Protein AF-A0A9D7M6T0-F1 (afdb_monomer_lite)

Radius of gyration: 25.12 Å; chains: 1; bounding box: 57×40×74 Å

Sequence (135 aa):
MQILHGASALVTQEFDGAKISGSYMALVPKDKKQLNMEFFQWHSKTPYFYHQTYISSYGVRIEKMTFDFDTFLQLEMKLPSFEEQTAITRVLQAADKEISLLEAKAEKLREQKKWLMQILLTGKVRLKIKSNLCS

Secondary structure (DSSP, 8-state):
-GGGGT---PPPGGGTT----TTS-----S-TTT--HHHHHHHTTSHHHHHHHHHTEE-SSGGG-EE-HHHHHTS---PPPHHHHHHHHHHHHHHHHHHHHHHHHHHHHHHHHHHHHHHHHTTSS----------

pLDDT: mean 86.59, std 11.69, range [39.97, 98.0]

Foldseek 3Di:
DVCLQLDDDDDDPVCVVPDDPPVDDDDDDPDCQADDVLLVRVVSPDPVVRVLQNVQWDDDDSVPIDHHVVSSVPDDDDDDHSVVSVVVSVVVVVVVVVVVVVVVVVVVVVVVVVVVVVCPVVVVDDDDDDPPDDD

Structure (mmCIF, N/CA/C/O backbone):
data_AF-A0A9D7M6T0-F1
#
_entry.id   AF-A0A9D7M6T0-F1
#
loop_
_atom_site.group_PDB
_atom_site.id
_atom_site.type_symbol
_atom_site.label_atom_id
_atom_site.label_alt_id
_atom_site.label_comp_id
_atom_site.label_asym_id
_atom_site.label_entity_id
_atom_site.label_seq_id
_atom_site.pdbx_PDB_ins_code
_atom_site.Cartn_x
_atom_site.Cartn_y
_atom_site.Cartn_z
_atom_site.occupancy
_atom_site.B_iso_or_equiv
_atom_site.auth_seq_id
_atom_site.auth_comp_id
_atom_site.auth_asym_id
_atom_site.auth_atom_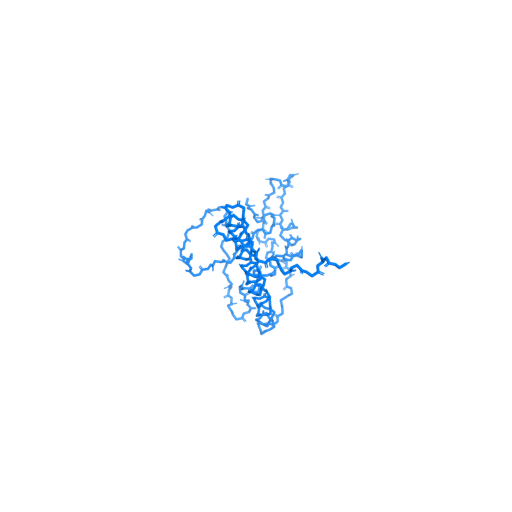id
_atom_site.pdbx_PDB_model_num
ATOM 1 N N . MET A 1 1 ? 14.543 13.949 -2.047 1.00 53.41 1 MET A N 1
ATOM 2 C CA . MET A 1 1 ? 13.362 13.324 -2.687 1.00 53.41 1 MET A CA 1
ATOM 3 C C . MET A 1 1 ? 12.918 12.174 -1.782 1.00 53.41 1 MET A C 1
ATOM 5 O O . MET A 1 1 ? 13.767 11.370 -1.427 1.00 53.41 1 MET A O 1
ATOM 9 N N . GLN A 1 2 ? 11.664 12.121 -1.314 1.00 53.59 2 GLN A N 1
ATOM 10 C CA . GLN A 1 2 ? 11.222 11.131 -0.301 1.00 53.59 2 GLN A CA 1
ATOM 11 C C . GLN A 1 2 ? 11.106 9.685 -0.826 1.00 53.59 2 GLN A C 1
ATOM 13 O O . GLN A 1 2 ? 10.969 8.759 -0.028 1.00 53.59 2 GLN A O 1
ATOM 18 N N . ILE A 1 3 ? 11.256 9.480 -2.141 1.00 54.72 3 ILE A N 1
ATOM 19 C CA . ILE A 1 3 ? 11.267 8.157 -2.793 1.00 54.72 3 ILE A CA 1
ATOM 20 C C . ILE A 1 3 ? 12.436 7.280 -2.316 1.00 54.72 3 ILE A C 1
ATOM 22 O O . ILE A 1 3 ? 12.378 6.065 -2.452 1.00 54.72 3 ILE A O 1
ATOM 26 N N . LEU A 1 4 ? 13.441 7.853 -1.646 1.00 52.00 4 LEU A N 1
ATOM 27 C CA . LEU A 1 4 ? 14.540 7.087 -1.060 1.00 52.00 4 LEU A CA 1
ATOM 28 C C . LEU A 1 4 ? 14.115 5.953 -0.115 1.00 52.00 4 LEU A C 1
ATOM 30 O O . LEU A 1 4 ? 14.865 5.008 0.104 1.00 52.00 4 LEU A O 1
ATOM 34 N N . HIS A 1 5 ? 12.924 6.080 0.472 1.00 63.88 5 HIS A N 1
ATOM 35 C CA . HIS A 1 5 ? 12.352 5.091 1.380 1.00 63.88 5 HIS A CA 1
ATOM 36 C C . HIS A 1 5 ? 11.213 4.285 0.731 1.00 63.88 5 HIS A C 1
ATOM 38 O O . HIS A 1 5 ? 10.416 3.684 1.445 1.00 63.88 5 HIS A O 1
ATOM 44 N N . GLY A 1 6 ? 11.064 4.329 -0.599 1.00 71.75 6 GLY A N 1
ATOM 45 C CA . GLY A 1 6 ? 9.944 3.701 -1.310 1.00 71.75 6 GLY A CA 1
ATOM 46 C C . GLY A 1 6 ? 8.584 4.370 -1.059 1.00 71.75 6 GLY A C 1
ATOM 47 O O . GLY A 1 6 ? 7.543 3.824 -1.429 1.00 71.75 6 GLY A O 1
ATOM 48 N N . ALA A 1 7 ? 8.569 5.555 -0.434 1.00 80.88 7 ALA A N 1
ATOM 49 C CA . ALA A 1 7 ? 7.341 6.273 -0.117 1.00 80.88 7 ALA A CA 1
ATOM 50 C C . ALA A 1 7 ? 6.593 6.639 -1.406 1.00 80.88 7 ALA A C 1
ATOM 52 O O . ALA A 1 7 ? 7.079 7.410 -2.235 1.00 80.88 7 ALA A O 1
ATOM 53 N N . SER A 1 8 ? 5.404 6.069 -1.563 1.00 87.19 8 SER A N 1
ATOM 54 C CA . SER A 1 8 ? 4.558 6.213 -2.742 1.00 87.19 8 SER A CA 1
ATOM 55 C C . SER A 1 8 ? 3.089 6.193 -2.333 1.00 87.19 8 SER A C 1
ATOM 57 O O . SER A 1 8 ? 2.720 5.623 -1.304 1.00 87.19 8 SER A O 1
ATOM 59 N N . ALA A 1 9 ? 2.249 6.848 -3.129 1.00 88.06 9 ALA A N 1
ATOM 60 C CA . ALA A 1 9 ? 0.815 6.918 -2.898 1.00 88.06 9 ALA A CA 1
ATOM 61 C C . ALA A 1 9 ? 0.062 6.910 -4.229 1.00 88.06 9 ALA A C 1
ATOM 63 O O . ALA A 1 9 ? 0.558 7.414 -5.238 1.00 88.06 9 ALA A O 1
ATOM 64 N N . LEU A 1 10 ? -1.144 6.344 -4.208 1.00 91.62 10 LEU A N 1
ATOM 65 C CA . LEU A 1 10 ? -2.079 6.417 -5.321 1.00 91.62 10 LEU A CA 1
ATOM 66 C C . LEU A 1 10 ? -2.856 7.734 -5.239 1.00 91.62 10 LEU A C 1
ATOM 68 O O . LEU A 1 10 ? -3.379 8.082 -4.180 1.00 91.62 10 LEU A O 1
ATOM 72 N N . VAL A 1 11 ? -2.945 8.451 -6.358 1.00 91.50 11 VAL A N 1
ATOM 73 C CA . VAL A 1 11 ? -3.769 9.660 -6.463 1.00 91.50 11 VAL A CA 1
ATOM 74 C C . VAL A 1 11 ? -5.236 9.239 -6.541 1.00 91.50 11 VAL A C 1
ATOM 76 O O . VAL A 1 11 ? -5.632 8.531 -7.468 1.00 91.50 11 VAL A O 1
ATOM 79 N N . THR A 1 12 ? -6.037 9.644 -5.556 1.00 89.88 12 THR A N 1
ATOM 80 C CA . THR A 1 12 ? -7.489 9.422 -5.557 1.00 89.88 12 THR A CA 1
ATOM 81 C C . THR A 1 12 ? -8.186 10.449 -6.451 1.00 89.88 12 THR A C 1
ATOM 83 O O . THR A 1 12 ? -7.625 11.498 -6.761 1.00 89.88 12 THR A O 1
ATOM 86 N N . GLN A 1 13 ? -9.434 10.172 -6.849 1.00 88.75 13 GLN A N 1
ATOM 87 C CA . GLN A 1 13 ? -10.225 11.084 -7.693 1.00 88.75 13 GLN A CA 1
ATOM 88 C C . GLN A 1 13 ? -10.395 12.485 -7.088 1.00 88.75 13 GLN A C 1
ATOM 90 O O . GLN A 1 13 ? -10.507 13.457 -7.823 1.00 88.75 13 GLN A O 1
ATOM 95 N N . GLU A 1 14 ? -10.382 12.594 -5.759 1.00 93.50 14 GLU A N 1
ATOM 96 C CA . GLU A 1 14 ? -10.438 13.873 -5.043 1.00 93.50 14 GLU A CA 1
ATOM 97 C C . GLU A 1 14 ? -9.260 14.797 -5.389 1.00 93.50 14 GLU A C 1
ATOM 99 O O . GLU A 1 14 ? -9.406 16.017 -5.390 1.00 93.50 14 GLU A O 1
ATOM 104 N N . PHE A 1 15 ? -8.102 14.220 -5.719 1.00 90.75 15 PHE A N 1
ATOM 105 C CA . PHE A 1 15 ? -6.874 14.948 -6.028 1.00 90.75 15 PHE A CA 1
ATOM 106 C C . PHE A 1 15 ? -6.539 14.951 -7.526 1.00 90.75 15 PHE A C 1
ATOM 108 O O . PHE A 1 15 ? -5.405 15.263 -7.898 1.00 90.75 15 PHE A O 1
ATOM 115 N N . ASP A 1 16 ? -7.494 14.619 -8.401 1.00 89.75 16 ASP A N 1
ATOM 116 C CA . ASP A 1 16 ? -7.261 14.670 -9.844 1.00 89.75 16 ASP A CA 1
ATOM 117 C C . ASP A 1 16 ? -6.983 16.111 -10.311 1.00 89.75 16 ASP A C 1
ATOM 119 O O . ASP A 1 16 ? -7.677 17.060 -9.946 1.00 89.75 16 ASP A O 1
ATOM 123 N N . GLY A 1 17 ? -5.908 16.291 -11.080 1.00 89.19 17 GLY A N 1
ATOM 124 C CA . GLY A 1 17 ? -5.424 17.610 -11.507 1.00 89.19 17 GLY A CA 1
ATOM 125 C C . GLY A 1 17 ? -4.795 18.478 -10.405 1.00 89.19 17 GLY A C 1
ATOM 126 O O . GLY A 1 17 ? -4.411 19.621 -10.676 1.00 89.19 17 GLY A O 1
ATOM 127 N N . ALA A 1 18 ? -4.651 17.969 -9.176 1.00 91.75 18 ALA A N 1
ATOM 128 C CA . ALA A 1 18 ? -3.989 18.698 -8.100 1.00 91.75 18 ALA A CA 1
ATOM 129 C C . ALA A 1 18 ? -2.490 18.905 -8.386 1.00 91.75 18 ALA A C 1
ATOM 131 O O . ALA A 1 18 ? -1.822 18.096 -9.032 1.00 91.75 18 ALA A O 1
ATOM 132 N N . LYS A 1 19 ? -1.936 20.006 -7.868 1.00 90.44 19 LYS A N 1
ATOM 133 C CA . LYS A 1 19 ? -0.501 20.302 -7.971 1.00 90.44 19 LYS A CA 1
ATOM 134 C C . LYS A 1 19 ? 0.245 19.681 -6.796 1.00 90.44 19 LYS A C 1
ATOM 136 O O . LYS A 1 19 ? -0.132 19.881 -5.646 1.00 90.44 19 LYS A O 1
ATOM 141 N N . ILE A 1 20 ? 1.342 18.994 -7.093 1.00 88.88 20 ILE A N 1
ATOM 142 C CA . ILE A 1 20 ? 2.271 18.456 -6.094 1.00 88.88 20 ILE A CA 1
ATOM 143 C C . ILE A 1 20 ? 3.555 19.289 -6.060 1.00 88.88 20 ILE A C 1
ATOM 145 O O . ILE A 1 20 ? 3.914 19.944 -7.039 1.00 88.88 20 ILE A O 1
ATOM 149 N N . SER A 1 21 ? 4.255 19.269 -4.924 1.00 87.62 21 SER A N 1
ATOM 150 C CA . SER A 1 21 ? 5.596 19.859 -4.822 1.00 87.62 21 SER A CA 1
ATOM 151 C C . SER A 1 21 ? 6.537 19.210 -5.842 1.00 87.62 21 SER A C 1
ATOM 153 O O . SER A 1 21 ? 6.489 17.996 -6.036 1.00 87.62 21 SER A O 1
ATOM 155 N N . GLY A 1 22 ? 7.460 19.989 -6.416 1.00 83.00 22 GLY A N 1
ATOM 156 C CA . GLY A 1 22 ? 8.491 19.483 -7.336 1.00 83.00 22 GLY A CA 1
ATOM 157 C C . GLY A 1 22 ? 9.456 18.466 -6.709 1.00 83.00 22 GLY A C 1
ATOM 158 O O . GLY A 1 22 ? 10.282 17.881 -7.398 1.00 83.00 22 GLY A O 1
ATOM 159 N N . SER A 1 23 ? 9.355 18.236 -5.396 1.00 79.69 23 SER A N 1
ATOM 160 C CA . SER A 1 23 ? 10.051 17.159 -4.688 1.00 79.69 23 SER A CA 1
ATOM 161 C C . SER A 1 23 ? 9.442 15.768 -4.898 1.00 79.69 23 SER A C 1
ATOM 163 O O . SER A 1 23 ? 10.045 14.788 -4.454 1.00 79.69 23 SER A O 1
ATOM 165 N N . TYR A 1 24 ? 8.245 15.684 -5.481 1.00 84.06 24 TYR A N 1
ATOM 166 C CA . TYR A 1 24 ? 7.543 14.439 -5.773 1.00 84.06 24 TYR A CA 1
ATOM 167 C C . TYR A 1 24 ? 7.548 14.154 -7.269 1.00 84.06 24 TYR A C 1
ATOM 169 O O . TYR A 1 24 ? 7.554 15.063 -8.096 1.00 84.06 24 TYR A O 1
ATOM 177 N N . MET A 1 25 ? 7.489 12.870 -7.598 1.00 84.56 25 MET A N 1
ATOM 178 C CA . MET A 1 25 ? 7.340 12.396 -8.962 1.00 84.56 25 MET A CA 1
ATOM 179 C C . MET A 1 25 ? 5.924 11.854 -9.147 1.00 84.56 25 MET A C 1
ATOM 181 O O . MET A 1 25 ? 5.472 11.027 -8.357 1.00 84.56 25 MET A O 1
ATOM 185 N N . ALA A 1 26 ? 5.230 12.323 -10.182 1.00 88.31 26 ALA A N 1
ATOM 186 C CA . ALA A 1 26 ? 3.951 11.762 -10.598 1.00 88.31 26 ALA A CA 1
ATOM 187 C C . ALA A 1 26 ? 4.201 10.692 -11.662 1.00 88.31 26 ALA A C 1
ATOM 189 O O . ALA A 1 26 ? 4.813 10.970 -12.694 1.00 88.31 26 ALA A O 1
ATOM 190 N N . LEU A 1 27 ? 3.724 9.476 -11.408 1.00 87.56 27 LEU A N 1
ATOM 191 C CA . LEU A 1 27 ? 3.856 8.350 -12.325 1.00 87.56 27 LEU A CA 1
ATOM 192 C C . LEU A 1 27 ? 2.494 8.012 -12.919 1.00 87.56 27 LEU A C 1
ATOM 194 O O . LEU A 1 27 ? 1.515 7.841 -12.194 1.00 87.56 27 LEU A O 1
ATOM 198 N N . VAL A 1 28 ? 2.450 7.895 -14.244 1.00 89.12 28 VAL A N 1
ATOM 199 C CA . VAL A 1 28 ? 1.258 7.490 -14.989 1.00 89.12 28 VAL A CA 1
ATOM 200 C C . VAL A 1 28 ? 1.629 6.281 -15.845 1.00 89.12 28 VAL A C 1
ATOM 202 O O . VAL A 1 28 ? 2.650 6.321 -16.538 1.00 89.12 28 VAL A O 1
ATOM 205 N N . PRO A 1 29 ? 0.839 5.195 -15.813 1.00 89.56 29 PRO A N 1
ATOM 206 C CA . PRO A 1 29 ? 1.124 4.018 -16.616 1.00 89.56 29 PRO A CA 1
ATOM 207 C C . PRO A 1 29 ? 0.993 4.366 -18.100 1.00 89.56 29 PRO A C 1
ATOM 209 O O . PRO A 1 29 ? -0.000 4.967 -18.516 1.00 89.56 29 PRO A O 1
ATOM 212 N N . LYS A 1 30 ? 1.979 3.953 -18.906 1.00 88.75 30 LYS A N 1
ATOM 213 C CA . LYS A 1 30 ? 1.926 4.108 -20.370 1.00 88.75 30 LYS A CA 1
ATOM 214 C C . LYS A 1 30 ? 0.730 3.364 -20.968 1.00 88.75 30 LYS A C 1
ATOM 216 O O . LYS A 1 30 ? 0.065 3.891 -21.852 1.00 88.75 30 LYS A O 1
ATOM 221 N N . ASP A 1 31 ? 0.447 2.164 -20.459 1.00 90.62 31 ASP A N 1
ATOM 222 C CA . ASP A 1 31 ? -0.696 1.347 -20.859 1.00 90.62 31 ASP A CA 1
ATOM 223 C C . ASP A 1 31 ? -1.491 0.885 -19.630 1.00 90.62 31 ASP A C 1
ATOM 225 O O . ASP A 1 31 ? -1.024 0.081 -18.818 1.00 90.62 31 ASP A O 1
ATOM 229 N N . LYS A 1 32 ? -2.728 1.377 -19.518 1.00 87.69 32 LYS A N 1
ATOM 230 C CA . LYS A 1 32 ? -3.656 1.037 -18.429 1.00 87.69 32 LYS A CA 1
ATOM 231 C C . LYS A 1 32 ? -4.145 -0.413 -18.483 1.00 87.69 32 LYS A C 1
ATOM 233 O O . LYS A 1 32 ? -4.716 -0.878 -17.505 1.00 87.69 32 LYS A O 1
ATOM 238 N N . LYS A 1 33 ? -3.953 -1.119 -19.603 1.00 89.00 33 LYS A N 1
ATOM 239 C CA . LYS A 1 33 ? -4.310 -2.539 -19.750 1.00 89.00 33 LYS A CA 1
ATOM 240 C C . LYS A 1 33 ? -3.205 -3.484 -19.284 1.00 89.00 33 LYS A C 1
ATOM 242 O O . LYS A 1 33 ? -3.468 -4.668 -19.123 1.00 89.00 33 LYS A O 1
ATOM 247 N N . GLN A 1 34 ? -1.984 -2.984 -19.089 1.00 90.62 34 GLN A N 1
ATOM 248 C CA . GLN A 1 34 ? -0.847 -3.794 -18.639 1.00 90.62 34 GLN A CA 1
ATOM 249 C C . GLN A 1 34 ? -0.582 -3.645 -17.142 1.00 90.62 34 GLN A C 1
ATOM 251 O O . GLN A 1 34 ? -0.188 -4.612 -16.491 1.00 90.62 34 GLN A O 1
ATOM 256 N N . LEU A 1 35 ? -0.820 -2.451 -16.593 1.00 92.00 35 LEU A N 1
ATOM 257 C CA . LEU A 1 35 ? -0.568 -2.157 -15.189 1.00 92.00 35 LEU A CA 1
ATOM 258 C C . LEU A 1 35 ? -1.812 -1.588 -14.511 1.00 92.00 35 LEU A C 1
ATOM 260 O O . LEU A 1 35 ? -2.279 -0.496 -14.839 1.00 92.00 35 LEU A O 1
ATOM 264 N N . ASN A 1 36 ? -2.305 -2.316 -13.515 1.00 93.44 36 ASN A N 1
ATOM 265 C CA . ASN A 1 36 ? -3.294 -1.815 -12.579 1.00 93.44 36 ASN A CA 1
ATOM 266 C C . ASN A 1 36 ? -2.588 -0.964 -11.502 1.00 93.44 36 ASN A C 1
ATOM 268 O O . ASN A 1 36 ? -1.692 -1.436 -10.801 1.00 93.44 36 ASN A O 1
ATOM 272 N N . MET A 1 37 ? -2.994 0.300 -11.353 1.00 92.38 37 MET A N 1
ATOM 273 C CA . MET A 1 37 ? -2.369 1.232 -10.406 1.00 92.38 37 MET A CA 1
ATOM 274 C C . MET A 1 37 ? -2.646 0.904 -8.938 1.00 92.38 37 MET A C 1
ATOM 276 O O . MET A 1 37 ? -1.805 1.177 -8.086 1.00 92.38 37 MET A O 1
ATOM 280 N N . GLU A 1 38 ? -3.784 0.286 -8.633 1.00 93.25 38 GLU A N 1
ATOM 281 C CA . GLU A 1 38 ? -4.078 -0.193 -7.281 1.00 93.25 38 GLU A CA 1
ATOM 282 C C . GLU A 1 38 ? -3.179 -1.383 -6.934 1.00 93.25 38 GLU A C 1
ATOM 284 O O . GLU A 1 38 ? -2.639 -1.457 -5.832 1.00 93.25 38 GLU A O 1
ATOM 289 N N . PHE A 1 39 ? -2.939 -2.278 -7.899 1.00 94.06 39 PHE A N 1
ATOM 290 C CA . PHE A 1 39 ? -1.945 -3.340 -7.735 1.00 94.06 39 PHE A CA 1
ATOM 291 C C . PHE A 1 39 ? -0.546 -2.751 -7.530 1.00 94.06 39 PHE A C 1
ATOM 293 O O . PHE A 1 39 ? 0.166 -3.161 -6.617 1.00 94.06 39 PHE A O 1
ATOM 300 N N . PHE A 1 40 ? -0.163 -1.753 -8.331 1.00 92.38 40 PHE A N 1
ATOM 301 C CA . PHE A 1 40 ? 1.133 -1.090 -8.199 1.00 92.38 40 PHE A CA 1
ATOM 302 C C . PHE A 1 40 ? 1.310 -0.423 -6.826 1.00 92.38 40 PHE A C 1
ATOM 304 O O . PHE A 1 40 ? 2.384 -0.517 -6.240 1.00 92.38 40 PHE A O 1
ATOM 311 N N . GLN A 1 41 ? 0.253 0.179 -6.270 1.00 92.00 41 GLN A N 1
ATOM 312 C CA . GLN A 1 41 ? 0.254 0.719 -4.906 1.00 92.00 41 GLN A CA 1
ATOM 313 C C . GLN A 1 41 ? 0.497 -0.366 -3.846 1.00 92.00 41 GLN A C 1
ATOM 315 O O . GLN A 1 41 ? 1.154 -0.118 -2.837 1.00 92.00 41 GLN A O 1
ATOM 320 N N . TRP A 1 42 ? -0.045 -1.569 -4.031 1.00 92.62 42 TRP A N 1
ATOM 321 C CA . TRP A 1 42 ? 0.239 -2.692 -3.136 1.00 92.62 42 TRP A CA 1
ATOM 322 C C . TRP A 1 42 ? 1.660 -3.216 -3.318 1.00 92.62 42 TRP A C 1
ATOM 324 O O . TRP A 1 42 ? 2.367 -3.448 -2.338 1.00 92.62 42 TRP A O 1
ATOM 334 N N . HIS A 1 43 ? 2.099 -3.343 -4.568 1.00 91.31 43 HIS A N 1
ATOM 335 C CA . HIS A 1 43 ? 3.446 -3.768 -4.915 1.00 91.31 43 HIS A CA 1
ATOM 336 C C . HIS A 1 43 ? 4.508 -2.823 -4.341 1.00 91.31 43 HIS A C 1
ATOM 338 O O . HIS A 1 43 ? 5.530 -3.288 -3.834 1.00 91.31 43 HIS A O 1
ATOM 344 N N . SER A 1 44 ? 4.243 -1.514 -4.325 1.00 90.56 44 SER A N 1
ATOM 345 C CA . SER A 1 44 ? 5.184 -0.519 -3.810 1.00 90.56 44 SER A CA 1
ATOM 346 C C . SER A 1 44 ? 5.438 -0.611 -2.303 1.00 90.56 44 SER A C 1
ATOM 348 O O . SER A 1 44 ? 6.466 -0.143 -1.818 1.00 90.56 44 SER A O 1
ATOM 350 N N . LYS A 1 45 ? 4.544 -1.275 -1.560 1.00 90.12 45 LYS A N 1
ATOM 351 C CA . LYS A 1 45 ? 4.703 -1.563 -0.126 1.00 90.12 45 LYS A CA 1
ATOM 352 C C . LYS A 1 45 ? 5.543 -2.816 0.145 1.00 90.12 45 LYS A C 1
ATOM 354 O O . LYS A 1 45 ? 5.802 -3.137 1.303 1.00 90.12 45 LYS A O 1
ATOM 359 N N . THR A 1 46 ? 5.935 -3.564 -0.888 1.00 91.06 46 THR A N 1
ATOM 360 C CA . THR A 1 46 ? 6.701 -4.801 -0.705 1.00 91.06 46 THR A CA 1
ATOM 361 C C . THR A 1 46 ? 8.177 -4.513 -0.395 1.00 91.06 46 THR A C 1
ATOM 363 O O . THR A 1 46 ? 8.744 -3.548 -0.915 1.00 91.06 46 THR A O 1
ATOM 366 N N . PRO A 1 47 ? 8.857 -5.381 0.381 1.00 91.31 47 PRO A N 1
ATOM 367 C CA . PRO A 1 47 ? 10.296 -5.247 0.627 1.00 91.31 47 PRO A CA 1
ATOM 368 C C . PRO A 1 47 ? 11.131 -5.284 -0.658 1.00 91.31 47 PRO A C 1
ATOM 370 O O . PRO A 1 47 ? 12.183 -4.656 -0.741 1.00 91.31 47 PRO A O 1
ATOM 373 N N . TYR A 1 48 ? 10.645 -6.008 -1.669 1.00 90.31 48 TYR A N 1
ATOM 374 C CA . TYR A 1 48 ? 11.290 -6.095 -2.972 1.00 90.31 48 TYR A CA 1
ATOM 375 C C . TYR A 1 48 ? 11.305 -4.741 -3.685 1.00 90.31 48 TYR A C 1
ATOM 377 O O . TYR A 1 48 ? 12.366 -4.292 -4.112 1.00 90.31 48 TYR A O 1
ATOM 385 N N . PHE A 1 49 ? 10.162 -4.055 -3.743 1.00 90.38 49 PHE A N 1
ATOM 386 C CA . PHE A 1 49 ? 10.087 -2.720 -4.330 1.00 90.38 49 PHE A CA 1
ATOM 387 C C . PHE A 1 49 ? 10.957 -1.716 -3.568 1.00 90.38 49 PHE A C 1
ATOM 389 O O . PHE A 1 49 ? 11.700 -0.950 -4.179 1.00 90.38 49 PHE A O 1
ATOM 396 N N . TYR A 1 50 ? 10.936 -1.765 -2.230 1.00 89.44 50 TYR A N 1
ATOM 397 C CA . TYR A 1 50 ? 11.825 -0.944 -1.404 1.00 89.44 50 TYR A CA 1
ATOM 398 C C . TYR A 1 50 ? 13.296 -1.162 -1.783 1.00 89.44 50 TYR A C 1
ATOM 400 O O . TYR A 1 50 ? 14.019 -0.202 -2.053 1.00 89.44 50 TYR A O 1
ATOM 408 N N . HIS A 1 51 ? 13.724 -2.422 -1.883 1.00 89.75 51 HIS A N 1
ATOM 409 C CA . HIS A 1 51 ? 15.080 -2.767 -2.294 1.00 89.75 51 HIS A CA 1
ATOM 410 C C . HIS A 1 51 ? 15.412 -2.230 -3.693 1.00 89.75 51 HIS A C 1
ATOM 412 O O . HIS A 1 51 ? 16.477 -1.647 -3.870 1.00 89.75 51 HIS A O 1
ATOM 418 N N . GLN A 1 52 ? 14.500 -2.357 -4.663 1.00 89.56 52 GLN A N 1
ATOM 419 C CA . GLN A 1 52 ? 14.673 -1.787 -6.004 1.00 89.56 52 GLN A CA 1
ATOM 420 C C . GLN A 1 52 ? 14.873 -0.265 -5.955 1.00 89.56 52 GLN A C 1
ATOM 422 O O . GLN A 1 52 ? 15.820 0.249 -6.539 1.00 89.56 52 GLN A O 1
ATOM 427 N N . THR A 1 53 ? 14.048 0.465 -5.198 1.00 88.88 53 THR A N 1
ATOM 428 C CA . THR A 1 53 ? 14.216 1.924 -5.055 1.00 88.88 53 THR A CA 1
ATOM 429 C C . THR A 1 53 ? 15.521 2.309 -4.357 1.00 88.88 53 THR A C 1
ATOM 431 O O . THR A 1 53 ? 16.127 3.329 -4.691 1.00 88.88 53 THR A O 1
ATOM 434 N N . TYR A 1 54 ? 15.983 1.480 -3.419 1.00 88.06 54 TYR A N 1
ATOM 435 C CA . TYR A 1 54 ? 17.224 1.694 -2.686 1.00 88.06 54 TYR A CA 1
ATOM 436 C C . TYR A 1 54 ? 18.459 1.514 -3.577 1.00 88.06 54 TYR A C 1
ATOM 438 O O . TYR A 1 54 ? 19.324 2.386 -3.589 1.00 88.06 54 TYR A O 1
ATOM 446 N N . ILE A 1 55 ? 18.527 0.433 -4.364 1.00 89.25 55 ILE A N 1
ATOM 447 C CA . ILE A 1 55 ? 19.661 0.186 -5.275 1.00 89.25 55 ILE A CA 1
ATOM 448 C C . ILE A 1 55 ? 19.696 1.162 -6.458 1.00 89.25 55 ILE A C 1
ATOM 450 O O . ILE A 1 55 ? 2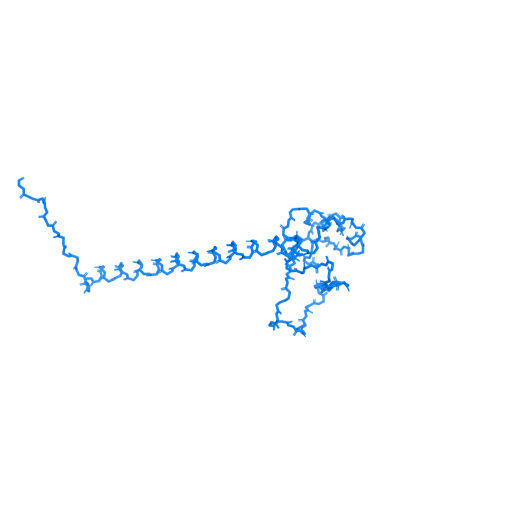0.761 1.403 -7.016 1.00 89.25 55 ILE A O 1
ATOM 454 N N . SER A 1 56 ? 18.554 1.754 -6.814 1.00 90.00 56 SER A N 1
ATOM 455 C CA . SER A 1 56 ? 18.454 2.838 -7.800 1.00 90.00 56 SER A CA 1
ATOM 456 C C . SER A 1 56 ? 18.688 4.224 -7.196 1.00 90.00 56 SER A C 1
ATOM 458 O O . SER A 1 56 ? 18.384 5.236 -7.819 1.00 90.00 56 SER A O 1
ATOM 460 N N . SER A 1 57 ? 19.194 4.305 -5.967 1.00 88.44 57 SER A N 1
ATOM 461 C CA . SER A 1 57 ? 19.518 5.568 -5.313 1.00 88.44 57 SER A CA 1
ATOM 462 C C . SER A 1 57 ? 21.022 5.675 -5.062 1.00 88.44 57 SER A C 1
ATOM 464 O O . SER A 1 57 ? 21.676 4.699 -4.705 1.00 88.44 57 SER A O 1
ATOM 466 N N . TYR A 1 58 ? 21.582 6.878 -5.189 1.00 84.06 58 TYR A N 1
ATOM 467 C CA . TYR A 1 58 ? 23.011 7.136 -4.978 1.00 84.06 58 TYR A CA 1
ATOM 468 C C . TYR A 1 58 ? 23.241 8.265 -3.967 1.00 84.06 58 TYR A C 1
ATOM 470 O O . TYR A 1 58 ? 22.465 9.215 -3.885 1.00 84.06 58 TYR A O 1
ATOM 478 N N . GLY A 1 59 ? 24.316 8.186 -3.179 1.00 81.88 59 GLY A N 1
ATOM 479 C CA . GLY A 1 59 ? 24.703 9.228 -2.221 1.00 81.88 59 GLY A CA 1
ATOM 480 C C . GLY A 1 59 ? 25.593 8.714 -1.090 1.00 81.88 59 GLY A C 1
ATOM 481 O O . GLY A 1 59 ? 25.749 7.515 -0.902 1.00 81.88 59 GLY A O 1
ATOM 482 N N . VAL A 1 60 ? 26.195 9.639 -0.335 1.00 73.50 60 VAL A N 1
ATOM 483 C CA . VAL A 1 60 ? 27.218 9.320 0.687 1.00 73.50 60 VAL A CA 1
ATOM 484 C C . VAL A 1 60 ? 26.610 9.025 2.066 1.00 73.50 60 VAL A C 1
ATOM 486 O O . VAL A 1 60 ? 27.178 8.280 2.859 1.00 73.50 60 VAL A O 1
ATOM 489 N N . ARG A 1 61 ? 25.453 9.619 2.373 1.00 72.69 61 ARG A N 1
ATOM 490 C CA . ARG A 1 61 ? 24.671 9.371 3.595 1.00 72.69 61 ARG A CA 1
ATOM 491 C C . ARG A 1 61 ? 23.224 9.142 3.206 1.00 72.69 61 ARG A C 1
ATOM 493 O O . ARG A 1 61 ? 22.764 9.807 2.281 1.00 72.69 61 ARG A O 1
ATOM 500 N N . ILE A 1 62 ? 22.516 8.276 3.933 1.00 68.44 62 ILE A N 1
ATOM 501 C CA . ILE A 1 62 ? 21.110 7.931 3.660 1.00 68.44 62 ILE A CA 1
ATOM 502 C C . ILE A 1 62 ? 20.256 9.204 3.563 1.00 68.44 62 ILE A C 1
ATOM 504 O O . ILE A 1 62 ? 19.550 9.387 2.581 1.00 68.44 62 ILE A O 1
ATOM 508 N N . GLU A 1 63 ? 20.416 10.165 4.480 1.00 71.94 63 GLU A N 1
ATOM 509 C CA . GLU A 1 63 ? 19.683 11.443 4.432 1.00 71.94 63 GLU A CA 1
ATOM 510 C C . GLU A 1 63 ? 19.963 12.325 3.194 1.00 71.94 63 GLU A C 1
ATOM 512 O O . GLU A 1 63 ? 19.221 13.269 2.926 1.00 71.94 63 GLU A O 1
ATOM 517 N N . LYS A 1 64 ? 21.039 12.046 2.449 1.00 73.56 64 LYS A N 1
ATOM 518 C CA . LYS A 1 64 ? 21.500 12.806 1.277 1.00 73.56 64 LYS A CA 1
ATOM 519 C C . LYS A 1 64 ? 21.503 11.982 -0.006 1.00 73.56 64 LYS A C 1
ATOM 521 O O . LYS A 1 64 ? 22.071 12.429 -1.003 1.00 73.56 64 LYS A O 1
ATOM 526 N N . MET A 1 65 ? 20.932 10.783 0.003 1.00 80.50 65 MET A N 1
ATOM 527 C CA . MET A 1 65 ? 20.826 10.027 -1.234 1.00 80.50 65 MET A CA 1
ATOM 528 C C . MET A 1 65 ? 19.803 10.690 -2.173 1.00 80.50 65 MET A C 1
ATOM 530 O O . MET A 1 65 ? 18.873 11.390 -1.757 1.00 80.50 65 MET A O 1
ATOM 534 N N . THR A 1 66 ? 20.012 10.488 -3.465 1.00 81.94 66 THR A N 1
ATOM 535 C CA . THR A 1 66 ? 19.145 10.943 -4.547 1.00 81.94 66 THR A CA 1
ATOM 536 C C . THR A 1 66 ? 18.627 9.713 -5.271 1.00 81.94 66 THR A C 1
ATOM 538 O O . THR A 1 66 ? 19.400 8.806 -5.571 1.00 81.94 66 THR A O 1
ATOM 541 N N . PHE A 1 67 ? 17.318 9.673 -5.503 1.00 86.06 67 PHE A N 1
ATOM 542 C CA . PHE A 1 67 ? 16.677 8.602 -6.254 1.00 86.06 67 PHE A CA 1
ATOM 543 C C . PHE A 1 67 ? 16.862 8.855 -7.751 1.00 86.06 67 PHE A C 1
ATOM 545 O O . PHE A 1 67 ? 16.469 9.919 -8.236 1.00 86.06 67 PHE A O 1
ATOM 552 N N . ASP A 1 68 ? 17.456 7.893 -8.454 1.00 88.06 68 ASP A N 1
ATOM 553 C CA . ASP A 1 68 ? 17.609 7.914 -9.902 1.00 88.06 68 ASP A CA 1
ATOM 554 C C . ASP A 1 68 ? 16.498 7.090 -10.558 1.00 88.06 68 ASP A C 1
ATOM 556 O O . ASP A 1 68 ? 16.458 5.857 -10.497 1.00 88.06 68 ASP A O 1
ATOM 560 N N . PHE A 1 69 ? 15.576 7.803 -11.193 1.00 86.25 69 PHE A N 1
ATOM 561 C CA . PHE A 1 69 ? 14.424 7.192 -11.830 1.00 86.25 69 PHE A CA 1
ATOM 562 C C . PHE A 1 69 ? 14.789 6.422 -13.101 1.00 86.25 69 PHE A C 1
ATOM 564 O O . PHE A 1 69 ? 14.165 5.399 -13.380 1.00 86.25 69 PHE A O 1
ATOM 571 N N . ASP A 1 70 ? 15.810 6.855 -13.842 1.00 89.06 70 ASP A N 1
ATOM 572 C CA . ASP A 1 70 ? 16.206 6.183 -15.079 1.00 89.06 70 ASP A CA 1
ATOM 573 C C . ASP A 1 70 ? 16.823 4.818 -14.767 1.00 89.06 70 ASP A C 1
ATOM 575 O O . ASP A 1 70 ? 16.441 3.810 -15.366 1.00 89.06 70 ASP A O 1
ATOM 579 N N . THR A 1 71 ? 17.690 4.757 -13.752 1.00 90.25 71 THR A N 1
ATOM 580 C CA . THR A 1 71 ? 18.222 3.488 -13.233 1.00 90.25 71 THR A CA 1
ATOM 581 C C . THR A 1 71 ? 17.107 2.591 -12.691 1.00 90.25 71 THR A C 1
ATOM 583 O O . THR A 1 71 ? 17.127 1.381 -12.912 1.00 90.25 71 THR A O 1
ATOM 586 N N . PHE A 1 72 ? 16.102 3.154 -12.011 1.00 89.69 72 PHE A N 1
ATOM 587 C CA . PHE A 1 72 ? 14.953 2.384 -11.524 1.00 89.69 72 PHE A CA 1
ATOM 588 C C . PHE A 1 72 ? 14.136 1.751 -12.657 1.00 89.69 72 PHE A C 1
ATOM 590 O O . PHE A 1 72 ? 13.769 0.582 -12.564 1.00 89.69 72 PHE A O 1
ATOM 597 N N . LEU A 1 73 ? 13.885 2.481 -13.747 1.00 88.88 73 LEU A N 1
ATOM 598 C CA . LEU A 1 73 ? 13.137 1.968 -14.901 1.00 88.88 73 LEU A CA 1
ATOM 599 C C . LEU A 1 73 ? 13.871 0.869 -15.682 1.00 88.88 73 LEU A C 1
ATOM 601 O O . LEU A 1 73 ? 13.227 0.121 -16.416 1.00 88.88 73 LEU A O 1
ATOM 605 N N . GLN A 1 74 ? 15.195 0.775 -15.548 1.00 90.81 74 GLN A N 1
ATOM 606 C CA . GLN A 1 74 ? 15.991 -0.294 -16.156 1.00 90.81 74 GLN A CA 1
ATOM 607 C C . GLN A 1 74 ? 15.918 -1.612 -15.377 1.00 90.81 74 GLN A C 1
ATOM 609 O O . GLN A 1 74 ? 16.309 -2.653 -15.905 1.00 90.81 74 GLN A O 1
ATOM 614 N N . LEU A 1 75 ? 15.422 -1.594 -14.136 1.00 89.56 75 LEU A N 1
ATOM 615 C CA . LEU A 1 75 ? 15.242 -2.812 -13.358 1.00 89.56 75 LEU A CA 1
ATOM 616 C C . LEU A 1 75 ? 14.093 -3.645 -13.928 1.00 89.56 75 LEU A C 1
ATOM 618 O O . LEU A 1 75 ? 12.974 -3.167 -14.113 1.00 89.56 75 LEU A O 1
ATOM 622 N N . GLU A 1 76 ? 14.351 -4.932 -14.149 1.00 85.75 76 GLU A N 1
ATOM 623 C CA . GLU A 1 76 ? 13.308 -5.859 -14.569 1.00 85.75 76 GLU A CA 1
ATOM 624 C C . GLU A 1 76 ? 12.304 -6.091 -13.433 1.00 85.75 76 GLU A C 1
ATOM 626 O O . GLU A 1 76 ? 12.647 -6.571 -12.350 1.00 85.75 76 GLU A O 1
ATOM 631 N N . MET A 1 77 ? 11.034 -5.787 -13.701 1.00 83.19 77 MET A N 1
ATOM 632 C CA . MET A 1 77 ? 9.920 -6.075 -12.805 1.00 83.19 77 MET A CA 1
ATOM 633 C C . MET A 1 77 ? 9.044 -7.157 -13.430 1.00 83.19 77 MET A C 1
ATOM 635 O O . MET A 1 77 ? 8.421 -6.954 -14.472 1.00 83.19 77 MET A O 1
ATOM 639 N N . LYS A 1 78 ? 8.983 -8.326 -12.788 1.00 85.56 78 LYS A N 1
ATOM 640 C CA . LYS A 1 78 ? 8.080 -9.403 -13.206 1.00 85.56 78 LYS A CA 1
ATOM 641 C C . LYS A 1 78 ? 6.672 -9.077 -12.729 1.00 85.56 78 LYS A C 1
ATOM 643 O O . LYS A 1 78 ? 6.376 -9.204 -11.543 1.00 85.56 78 LYS A O 1
ATOM 648 N N . LEU A 1 79 ? 5.824 -8.644 -13.654 1.00 89.12 79 LEU A N 1
ATOM 649 C CA . LEU A 1 79 ? 4.423 -8.353 -13.383 1.00 89.12 79 LEU A CA 1
ATOM 650 C C . LEU A 1 79 ? 3.541 -9.540 -13.794 1.00 89.12 79 LEU A C 1
ATOM 652 O O . LEU A 1 79 ? 3.741 -10.093 -14.878 1.00 89.12 79 LEU A O 1
ATOM 656 N N . PRO A 1 80 ? 2.565 -9.931 -12.957 1.00 93.31 80 PRO A N 1
ATOM 657 C CA . PRO A 1 80 ? 1.567 -10.917 -13.342 1.00 93.31 80 PRO A CA 1
ATOM 658 C C . PRO A 1 80 ? 0.614 -10.348 -14.401 1.00 93.31 80 PRO A C 1
ATOM 660 O O . PRO A 1 80 ? 0.626 -9.147 -14.699 1.00 93.31 80 PRO A O 1
ATOM 663 N N . SER A 1 81 ? -0.240 -11.203 -14.965 1.00 95.75 81 SER A N 1
ATOM 664 C CA . SER A 1 81 ? -1.254 -10.766 -15.935 1.00 95.75 81 SER A CA 1
ATOM 665 C C . SER A 1 81 ? -2.188 -9.707 -15.332 1.00 95.75 81 SER A C 1
ATOM 667 O O . SER A 1 81 ? -2.403 -9.670 -14.122 1.00 95.75 81 SER A O 1
ATOM 669 N N . PHE A 1 82 ? -2.779 -8.843 -16.159 1.00 95.06 82 PHE A N 1
ATOM 670 C CA . PHE A 1 82 ? -3.684 -7.795 -15.667 1.00 95.06 82 PHE A CA 1
ATOM 671 C C . PHE A 1 82 ? -4.894 -8.356 -14.894 1.00 95.06 82 PHE A C 1
ATOM 673 O O . PHE A 1 82 ? -5.351 -7.769 -13.909 1.00 95.06 82 PHE A O 1
ATOM 680 N N . GLU A 1 83 ? -5.403 -9.514 -15.318 1.00 96.19 83 GLU A N 1
ATOM 681 C CA . GLU A 1 83 ? -6.482 -10.222 -14.628 1.00 96.19 83 GLU A CA 1
ATOM 682 C C . GLU A 1 83 ? -6.045 -10.677 -13.229 1.00 96.19 83 GLU A C 1
ATOM 684 O O . GLU A 1 83 ? -6.744 -10.432 -12.247 1.00 96.19 83 GLU A O 1
ATOM 689 N N . GLU A 1 84 ? -4.845 -11.243 -13.119 1.00 96.19 84 GLU A N 1
ATOM 690 C CA . GLU A 1 84 ? -4.263 -11.662 -11.846 1.00 96.19 84 GLU A CA 1
ATOM 691 C C . GLU A 1 84 ? -3.966 -10.467 -10.928 1.00 96.19 84 GLU A C 1
ATOM 693 O O . GLU A 1 84 ? -4.307 -10.507 -9.747 1.00 96.19 84 GLU A O 1
ATOM 698 N N . GLN A 1 85 ? -3.442 -9.359 -11.466 1.00 96.31 85 GLN A N 1
ATOM 699 C CA . GLN A 1 85 ? -3.276 -8.104 -10.718 1.00 96.31 85 GLN A CA 1
ATOM 700 C C . GLN A 1 85 ? -4.609 -7.641 -10.110 1.00 96.31 85 GLN A C 1
ATOM 702 O O . GLN A 1 85 ? -4.674 -7.260 -8.942 1.00 96.31 85 GLN A O 1
ATOM 707 N N . THR A 1 86 ? -5.688 -7.710 -10.893 1.00 96.06 86 THR A N 1
ATOM 708 C CA . THR A 1 86 ? -7.034 -7.308 -10.463 1.00 96.06 86 THR A CA 1
ATOM 709 C C . THR A 1 86 ? -7.591 -8.253 -9.397 1.00 96.06 86 THR A C 1
ATOM 711 O O . THR A 1 86 ? -8.177 -7.799 -8.413 1.00 96.06 86 THR A O 1
ATOM 714 N N . ALA A 1 87 ? -7.376 -9.562 -9.551 1.00 97.00 87 ALA A N 1
ATOM 715 C CA . ALA A 1 87 ? -7.775 -10.563 -8.567 1.00 97.00 87 ALA A CA 1
ATOM 716 C C . ALA A 1 87 ? -7.057 -10.360 -7.221 1.00 97.00 87 ALA A C 1
ATOM 718 O O . ALA A 1 87 ? -7.713 -10.350 -6.178 1.00 97.00 87 ALA A O 1
ATOM 719 N N . ILE A 1 88 ? -5.740 -10.125 -7.246 1.00 96.00 88 ILE A N 1
ATOM 720 C CA . ILE A 1 88 ? -4.932 -9.834 -6.052 1.00 96.00 88 ILE A CA 1
ATOM 721 C C . ILE A 1 88 ? -5.463 -8.586 -5.345 1.00 96.00 88 ILE A C 1
ATOM 723 O O . ILE A 1 88 ? -5.779 -8.635 -4.154 1.00 96.00 88 ILE A O 1
ATOM 727 N N . THR A 1 89 ? -5.615 -7.481 -6.078 1.00 95.94 89 THR A N 1
ATOM 728 C CA . THR A 1 89 ? -6.094 -6.218 -5.507 1.00 95.94 89 THR A CA 1
ATOM 729 C C . THR A 1 89 ? -7.475 -6.371 -4.876 1.00 95.94 89 THR A C 1
ATOM 731 O O . THR A 1 89 ? -7.690 -5.882 -3.769 1.00 95.94 89 THR A O 1
ATOM 734 N N . ARG A 1 90 ? -8.395 -7.102 -5.518 1.00 96.62 90 ARG A N 1
ATOM 735 C CA . ARG A 1 90 ? -9.743 -7.339 -4.984 1.00 96.62 90 ARG A CA 1
ATOM 736 C C . ARG A 1 90 ? -9.713 -8.039 -3.623 1.00 96.62 90 ARG A C 1
ATOM 738 O O . ARG A 1 90 ? -10.483 -7.672 -2.737 1.00 96.62 90 ARG A O 1
ATOM 745 N N . VAL A 1 91 ? -8.850 -9.041 -3.457 1.00 97.38 91 VAL A N 1
ATOM 746 C CA . VAL A 1 91 ? -8.704 -9.766 -2.184 1.00 97.38 91 VAL A CA 1
ATOM 747 C C . VAL A 1 91 ? -8.109 -8.855 -1.110 1.00 97.38 91 VAL A C 1
ATOM 749 O O . VAL A 1 91 ? -8.649 -8.785 -0.007 1.00 97.38 91 VAL A O 1
ATOM 752 N N . LEU A 1 92 ? -7.048 -8.112 -1.437 1.00 95.94 92 LEU A N 1
ATOM 753 C CA . LEU A 1 92 ? -6.398 -7.195 -0.495 1.00 95.94 92 LEU A CA 1
ATOM 754 C C . LEU A 1 92 ? -7.337 -6.069 -0.045 1.00 95.94 92 LEU A C 1
ATOM 756 O O . LEU A 1 92 ? -7.437 -5.790 1.145 1.00 95.94 92 LEU A O 1
ATOM 760 N N . GLN A 1 93 ? -8.093 -5.475 -0.969 1.00 95.25 93 GLN A N 1
ATOM 761 C CA . GLN A 1 93 ? -9.086 -4.445 -0.652 1.00 95.25 93 GLN A CA 1
ATOM 762 C C . GLN A 1 93 ? -10.219 -4.974 0.230 1.00 95.25 93 GLN A C 1
ATOM 764 O O . GLN A 1 93 ? -10.699 -4.261 1.111 1.00 95.25 93 GLN A O 1
ATOM 769 N N . ALA A 1 94 ? -10.666 -6.213 0.006 1.00 96.56 94 ALA A N 1
ATOM 770 C CA . ALA A 1 94 ? -11.676 -6.831 0.856 1.00 96.56 94 ALA A CA 1
ATOM 771 C C . ALA A 1 94 ? -11.164 -6.995 2.296 1.00 96.56 94 ALA A C 1
ATOM 773 O O . ALA A 1 94 ? -11.883 -6.645 3.233 1.00 96.56 94 ALA A O 1
ATOM 774 N N . ALA A 1 95 ? -9.917 -7.446 2.462 1.00 96.69 95 ALA A N 1
ATOM 775 C CA . ALA A 1 95 ? -9.278 -7.576 3.769 1.00 96.6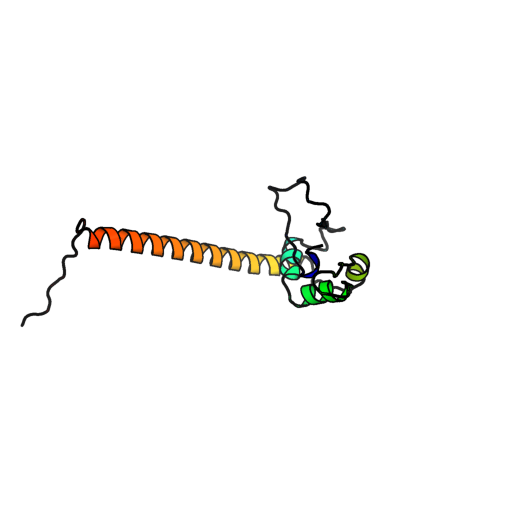9 95 ALA A CA 1
ATOM 776 C C . ALA A 1 95 ? -9.102 -6.213 4.465 1.00 96.69 95 ALA A C 1
ATOM 778 O O . ALA A 1 95 ? -9.493 -6.061 5.620 1.00 96.69 95 ALA A O 1
ATOM 779 N N . ASP A 1 96 ? -8.608 -5.194 3.757 1.00 95.56 96 ASP A N 1
ATOM 780 C CA . ASP A 1 96 ? -8.464 -3.829 4.289 1.00 95.56 96 ASP A CA 1
ATOM 781 C C . ASP A 1 96 ? -9.803 -3.237 4.744 1.00 95.56 96 ASP A C 1
ATOM 783 O O . ASP A 1 96 ? -9.903 -2.585 5.790 1.00 95.56 96 ASP A O 1
ATOM 787 N N . LYS A 1 97 ? -10.864 -3.487 3.969 1.00 96.50 97 LYS A N 1
ATOM 788 C CA . LYS A 1 97 ? -12.218 -3.059 4.319 1.00 96.50 97 LYS A CA 1
ATOM 789 C C . LYS A 1 97 ? -12.711 -3.758 5.582 1.00 96.50 97 LYS A C 1
ATOM 791 O O . LYS A 1 97 ? -13.337 -3.115 6.423 1.00 96.50 97 LYS A O 1
ATOM 796 N N . GLU A 1 98 ? -12.446 -5.052 5.723 1.00 97.75 98 GLU A N 1
ATOM 797 C CA . GLU A 1 98 ? -12.803 -5.804 6.924 1.00 97.75 98 GLU A CA 1
ATOM 798 C C . GLU A 1 98 ? -12.063 -5.280 8.160 1.00 97.75 98 GLU A C 1
ATOM 800 O O . GLU A 1 98 ? -12.701 -5.015 9.180 1.00 97.75 98 GLU A O 1
ATOM 805 N N . ILE A 1 99 ? -10.754 -5.030 8.048 1.00 97.56 99 ILE A N 1
ATOM 806 C CA . ILE A 1 99 ? -9.944 -4.429 9.118 1.00 97.56 99 ILE A CA 1
ATOM 807 C C . ILE A 1 99 ? -10.535 -3.081 9.537 1.00 97.56 99 ILE A C 1
ATOM 809 O O . ILE A 1 99 ? -10.835 -2.881 10.714 1.00 97.56 99 ILE A O 1
ATOM 813 N N . SER A 1 100 ? -10.809 -2.199 8.574 1.00 97.38 100 SER A N 1
ATOM 814 C CA . SER A 1 100 ? -11.375 -0.870 8.839 1.00 97.38 100 SER A CA 1
ATOM 815 C C . SER A 1 100 ? -12.727 -0.944 9.566 1.00 97.38 100 SER A C 1
ATOM 817 O O . SER A 1 100 ? -13.005 -0.170 10.485 1.00 97.38 100 SER A O 1
ATOM 819 N N . LEU A 1 101 ? -13.587 -1.899 9.191 1.00 97.88 101 LEU A N 1
ATOM 820 C CA . LEU A 1 101 ? -14.876 -2.120 9.856 1.00 97.88 101 LEU A CA 1
ATOM 821 C C . LEU A 1 101 ? -14.706 -2.636 11.291 1.00 97.88 101 LEU A C 1
ATOM 823 O O . LEU A 1 101 ? -15.442 -2.215 12.190 1.00 97.88 101 LEU A O 1
ATOM 827 N N . LEU A 1 102 ? -13.754 -3.542 11.516 1.00 97.88 102 LEU A N 1
ATOM 828 C CA . LEU A 1 102 ? -13.444 -4.070 12.843 1.00 97.88 102 LEU A CA 1
ATOM 829 C C . LEU A 1 102 ? -12.865 -2.990 13.759 1.00 97.88 102 LEU A C 1
ATOM 831 O O . LEU A 1 102 ? -13.284 -2.897 14.913 1.00 97.88 102 LEU A O 1
ATOM 835 N N . GLU A 1 103 ? -11.973 -2.142 13.250 1.00 98.00 103 GLU A N 1
ATOM 836 C CA . GLU A 1 103 ? -11.413 -1.003 13.982 1.00 98.00 103 GLU A CA 1
ATOM 837 C C . GLU A 1 103 ? -12.502 -0.001 14.374 1.00 98.00 103 GLU A C 1
ATOM 839 O O . GLU A 1 103 ? -12.622 0.351 15.550 1.00 98.00 103 GLU A O 1
ATOM 844 N N . ALA A 1 104 ? -13.376 0.374 13.435 1.00 97.38 104 ALA A N 1
ATOM 845 C CA . ALA A 1 104 ? -14.506 1.259 13.715 1.00 97.38 104 ALA A CA 1
ATOM 846 C C . ALA A 1 104 ? -15.456 0.669 14.773 1.00 97.38 104 ALA A C 1
ATOM 848 O O . ALA A 1 104 ? -15.939 1.372 15.668 1.00 97.38 104 ALA A O 1
ATOM 849 N N . LYS A 1 105 ? -15.714 -0.644 14.713 1.00 97.81 105 LYS A N 1
ATOM 850 C CA . LYS A 1 105 ? -16.523 -1.347 15.717 1.00 97.81 105 LYS A CA 1
ATOM 851 C C . LYS A 1 105 ? -15.838 -1.360 17.083 1.00 97.81 105 LYS A C 1
ATOM 853 O O . LYS A 1 105 ? -16.507 -1.138 18.094 1.00 97.81 105 LYS A O 1
ATOM 858 N N . ALA A 1 106 ? -14.535 -1.627 17.125 1.00 97.44 106 ALA A N 1
ATOM 859 C CA . ALA A 1 106 ? -13.758 -1.636 18.357 1.00 97.44 106 ALA A CA 1
ATOM 860 C C . ALA A 1 106 ? -13.769 -0.259 19.027 1.00 97.44 106 ALA A C 1
ATOM 862 O O . ALA A 1 106 ? -13.980 -0.174 20.238 1.00 97.44 106 ALA A O 1
ATOM 863 N N . GLU A 1 107 ? -13.623 0.811 18.247 1.00 97.56 107 GLU A N 1
ATOM 864 C CA . GLU A 1 107 ? -13.645 2.169 18.780 1.00 97.56 107 GLU A CA 1
ATOM 865 C C . GLU A 1 107 ? -15.019 2.538 19.341 1.00 97.56 107 GLU A C 1
ATOM 867 O O . GLU A 1 107 ? -15.135 2.946 20.497 1.00 97.56 107 GLU A O 1
ATOM 872 N N . LYS A 1 108 ? -16.092 2.233 18.605 1.00 96.94 108 LYS A N 1
ATOM 873 C CA . LYS A 1 108 ? -17.462 2.437 19.092 1.00 96.94 108 LYS A CA 1
ATOM 874 C C . LYS A 1 108 ? -17.738 1.688 20.400 1.00 96.94 108 LYS A C 1
ATOM 876 O O . LYS A 1 108 ? -18.399 2.215 21.295 1.00 96.94 108 LYS A O 1
ATOM 881 N N . LEU A 1 109 ? -17.230 0.463 20.542 1.00 96.75 109 LEU A N 1
ATOM 882 C CA . LEU A 1 109 ? -17.358 -0.309 21.782 1.00 96.75 109 LEU A CA 1
ATOM 883 C C . LEU A 1 109 ? -16.566 0.317 22.939 1.00 96.75 109 LEU A C 1
ATOM 885 O O . LEU A 1 109 ? -17.045 0.308 24.077 1.00 96.75 109 LEU A O 1
ATOM 889 N N . ARG A 1 110 ? -15.382 0.886 22.679 1.00 96.50 110 ARG A N 1
ATOM 890 C CA . ARG A 1 110 ? -14.607 1.619 23.694 1.00 96.50 110 ARG A CA 1
ATOM 891 C C . ARG A 1 110 ? -15.343 2.865 24.168 1.00 96.50 110 ARG A C 1
ATOM 893 O O . ARG A 1 110 ? -15.438 3.078 25.378 1.00 96.50 110 ARG A O 1
ATOM 900 N N . GLU A 1 111 ? -15.911 3.640 23.250 1.00 95.94 111 GLU A N 1
ATOM 901 C CA . GLU A 1 111 ? -16.718 4.817 23.583 1.00 95.94 111 GLU A CA 1
ATOM 902 C C . GLU A 1 111 ? -17.951 4.441 24.409 1.00 95.94 111 GLU A C 1
ATOM 904 O O . GLU A 1 111 ? -18.193 5.026 25.467 1.00 95.94 111 GLU A O 1
ATOM 909 N N . GLN A 1 112 ? -18.684 3.405 23.990 1.00 94.50 112 GLN A N 1
ATOM 910 C CA . GLN A 1 112 ? -19.837 2.891 24.732 1.00 94.50 112 GLN A CA 1
ATOM 911 C C . GLN A 1 112 ? -19.449 2.441 26.140 1.00 94.50 112 GLN A C 1
ATOM 913 O O . GLN A 1 112 ? -20.116 2.807 27.107 1.00 94.50 112 GLN A O 1
ATOM 918 N N . LYS A 1 113 ? -18.347 1.695 26.282 1.00 93.81 113 LYS A N 1
ATOM 919 C CA . LYS A 1 113 ? -17.830 1.276 27.589 1.00 93.81 113 LYS A CA 1
ATOM 920 C C . LYS A 1 113 ? -17.493 2.484 28.464 1.00 93.81 113 LYS A C 1
ATOM 922 O O . LYS A 1 113 ? -17.851 2.492 29.640 1.00 93.81 113 LYS A O 1
ATOM 927 N N . LYS A 1 114 ? -16.826 3.501 27.908 1.00 93.75 114 LYS A N 1
ATOM 928 C CA . LYS A 1 114 ? -16.462 4.731 28.628 1.00 93.75 114 LYS A CA 1
ATOM 929 C C . LYS A 1 114 ? -17.704 5.476 29.116 1.00 93.75 114 LYS A C 1
ATOM 931 O O . LYS A 1 114 ? -17.767 5.852 30.284 1.00 93.75 114 LYS A O 1
ATOM 936 N N . TRP A 1 115 ? -18.702 5.637 28.253 1.00 92.81 115 TRP A N 1
ATOM 937 C CA . TRP A 1 115 ? -19.964 6.294 28.589 1.00 92.81 115 TRP A CA 1
ATOM 938 C C . TRP A 1 115 ? -20.769 5.515 29.640 1.00 92.81 115 TRP A C 1
ATOM 940 O O . TRP A 1 115 ? -21.208 6.091 30.636 1.00 92.81 115 TRP A O 1
ATOM 950 N N . LEU A 1 116 ? -20.896 4.192 29.482 1.00 91.25 116 LEU A N 1
ATOM 951 C CA . LEU A 1 116 ? -21.557 3.321 30.461 1.00 91.25 116 LEU A CA 1
ATOM 952 C C . LEU A 1 116 ? -20.883 3.426 31.831 1.00 91.25 116 LEU A C 1
ATOM 954 O O . LEU A 1 116 ? -21.560 3.581 32.843 1.00 91.25 116 LEU A O 1
ATOM 958 N N . MET A 1 117 ? -19.549 3.406 31.862 1.00 90.38 117 MET A N 1
ATOM 959 C CA . MET A 1 117 ? -18.783 3.549 33.097 1.00 90.38 117 MET A CA 1
ATOM 960 C C . MET A 1 117 ? -19.063 4.889 33.790 1.00 90.38 117 MET A C 1
ATOM 962 O O . MET A 1 117 ? -19.277 4.916 35.000 1.00 90.38 117 MET A O 1
ATOM 966 N N . GLN A 1 118 ? -19.130 5.994 33.037 1.00 89.06 118 GLN A N 1
ATOM 967 C CA . GLN A 1 118 ? -19.490 7.307 33.587 1.00 89.06 118 GLN A CA 1
ATOM 968 C C . GLN A 1 118 ? -20.895 7.312 34.198 1.00 89.06 118 GLN A C 1
ATOM 970 O O . GLN A 1 118 ? -21.101 7.870 35.274 1.00 89.06 118 GLN A O 1
ATOM 975 N N . ILE A 1 119 ? -21.868 6.675 33.551 1.00 89.00 119 ILE A N 1
ATOM 976 C CA . ILE A 1 119 ? -23.242 6.590 34.064 1.00 89.00 119 ILE A CA 1
ATOM 977 C C . ILE A 1 119 ? -23.334 5.755 35.339 1.00 89.00 119 ILE A C 1
ATOM 979 O O . ILE A 1 119 ? -24.060 6.131 36.261 1.00 89.00 119 ILE A O 1
ATOM 983 N N . LEU A 1 120 ? -22.590 4.650 35.402 1.00 87.50 120 LEU A N 1
ATOM 984 C CA . LEU A 1 120 ? -22.544 3.784 36.577 1.00 87.50 120 LEU A CA 1
ATOM 985 C C . LEU A 1 120 ? -21.870 4.491 37.762 1.00 87.50 120 LEU A C 1
ATOM 987 O O . LEU A 1 120 ? -22.422 4.497 38.859 1.00 87.50 120 LEU A O 1
ATOM 991 N N . LEU A 1 121 ? -20.724 5.145 37.535 1.00 87.56 121 LEU A N 1
ATOM 992 C CA . LEU A 1 121 ? -19.982 5.886 38.566 1.00 87.56 121 LEU A CA 1
ATOM 993 C C . LEU A 1 121 ? -20.740 7.117 39.074 1.00 87.56 121 LEU A C 1
ATOM 995 O O . LEU A 1 121 ? -20.665 7.441 40.254 1.00 87.56 121 LEU A O 1
ATOM 999 N N . THR A 1 122 ? -21.495 7.794 38.205 1.00 86.06 122 THR A N 1
ATOM 1000 C CA . THR A 1 122 ? -22.339 8.935 38.607 1.00 86.06 122 THR A CA 1
ATOM 1001 C C . THR A 1 122 ? -23.661 8.507 39.243 1.00 86.06 122 THR A C 1
ATOM 1003 O O . THR A 1 122 ? -24.442 9.357 39.664 1.00 86.06 122 THR A O 1
ATOM 1006 N N . GLY A 1 123 ? -23.943 7.200 39.319 1.00 76.94 123 GLY A N 1
ATOM 1007 C CA . GLY A 1 123 ? -25.151 6.666 39.944 1.00 76.94 123 GLY A CA 1
ATOM 1008 C C . GLY A 1 123 ? -26.449 6.989 39.198 1.00 76.94 123 GLY A C 1
ATOM 1009 O O . GLY A 1 123 ? -27.525 6.731 39.740 1.00 76.94 123 GLY A O 1
ATOM 1010 N N . LYS A 1 124 ? -26.365 7.515 37.965 1.00 78.25 124 LYS A N 1
ATOM 1011 C CA . LYS A 1 124 ? -27.523 7.806 37.101 1.00 78.25 124 LYS A CA 1
ATOM 1012 C C . LYS A 1 124 ? -28.298 6.537 36.742 1.00 78.25 124 LYS A C 1
ATOM 1014 O O . LYS A 1 124 ? -29.513 6.584 36.592 1.00 78.25 124 LYS A O 1
ATOM 1019 N N . VAL A 1 125 ? -27.606 5.402 36.637 1.00 77.75 125 VAL A N 1
ATOM 1020 C CA . VAL A 1 125 ? -28.207 4.068 36.503 1.00 77.75 125 VAL A CA 1
ATOM 1021 C C . VAL A 1 125 ? -27.573 3.152 37.546 1.00 77.75 125 VAL A C 1
ATOM 1023 O O . VAL A 1 125 ? -26.350 3.069 37.635 1.00 77.75 125 VAL A O 1
ATOM 1026 N N . ARG A 1 126 ? -28.397 2.450 38.334 1.00 76.56 126 ARG A N 1
ATOM 1027 C CA . ARG A 1 126 ? -27.940 1.456 39.317 1.00 76.56 126 ARG A CA 1
ATOM 1028 C C . ARG A 1 126 ? -28.248 0.046 38.828 1.00 76.56 126 ARG A C 1
ATOM 1030 O O . ARG A 1 126 ? -29.37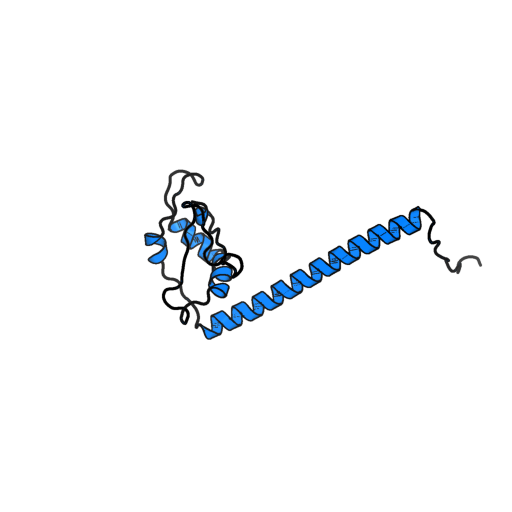8 -0.248 38.441 1.00 76.56 126 ARG A O 1
ATOM 1037 N N . LEU A 1 127 ? -27.252 -0.832 38.875 1.00 76.31 127 LEU A N 1
ATOM 1038 C CA . LEU A 1 127 ? -27.416 -2.240 38.525 1.00 76.31 127 LEU A CA 1
ATOM 1039 C C . LEU A 1 127 ? -28.146 -2.967 39.661 1.00 76.31 127 LEU A C 1
ATOM 1041 O O . LEU A 1 127 ? -27.697 -2.947 40.806 1.00 76.31 127 LEU A O 1
ATOM 1045 N N . LYS A 1 128 ? -29.272 -3.621 39.353 1.00 78.50 128 LYS A N 1
ATOM 1046 C CA . LYS A 1 128 ? -29.924 -4.547 40.286 1.00 78.50 128 LYS A CA 1
ATOM 1047 C C . LYS A 1 128 ? -29.153 -5.864 40.270 1.00 78.50 128 LYS A C 1
ATOM 1049 O O . LYS A 1 128 ? -29.252 -6.626 39.312 1.00 78.50 128 LYS A O 1
ATOM 1054 N N . ILE A 1 129 ? -28.377 -6.120 41.315 1.00 78.75 129 ILE A N 1
ATOM 1055 C CA . ILE A 1 129 ? -27.687 -7.398 41.497 1.00 78.75 129 ILE A CA 1
ATOM 1056 C 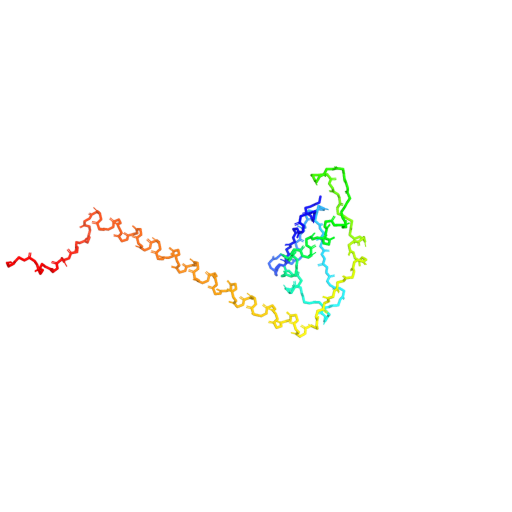C . ILE A 1 129 ? -28.721 -8.399 42.032 1.00 78.75 129 ILE A C 1
ATOM 1058 O O . ILE A 1 129 ? -29.362 -8.127 43.046 1.00 78.75 129 ILE A O 1
ATOM 1062 N N . LYS A 1 130 ? -28.920 -9.541 41.359 1.00 63.12 130 LYS A N 1
ATOM 1063 C CA . LYS A 1 130 ? -29.672 -10.659 41.951 1.00 63.12 130 LYS A CA 1
ATOM 1064 C C . LYS A 1 130 ? -28.790 -11.293 43.028 1.00 63.12 130 LYS A C 1
ATOM 1066 O O . LYS A 1 130 ? -27.777 -11.909 42.707 1.00 63.12 130 LYS A O 1
ATOM 1071 N N . SER A 1 131 ? -29.141 -11.096 44.295 1.00 54.84 131 SER A N 1
ATOM 1072 C CA . SER A 1 131 ? -28.471 -11.726 45.431 1.00 54.84 131 SER A CA 1
ATOM 1073 C C . SER A 1 131 ? -28.823 -13.215 45.473 1.00 54.84 131 SER A C 1
ATOM 1075 O O . SER A 1 131 ? -29.862 -13.589 46.006 1.00 54.84 131 SER A O 1
ATOM 1077 N N . ASN A 1 132 ? -27.954 -14.062 44.926 1.00 58.59 132 ASN A N 1
ATOM 1078 C CA . ASN A 1 132 ? -28.023 -15.512 45.129 1.00 58.59 132 ASN A CA 1
ATOM 1079 C C . ASN A 1 132 ? -26.961 -15.997 46.136 1.00 58.59 132 ASN A C 1
ATOM 1081 O O . ASN A 1 132 ? -26.517 -17.135 46.054 1.00 58.59 132 ASN A O 1
ATOM 1085 N N . LEU A 1 133 ? -26.523 -15.144 47.067 1.00 54.19 133 LEU A N 1
ATOM 1086 C CA . LEU A 1 133 ? -25.650 -15.545 48.172 1.00 54.19 133 LEU A CA 1
ATOM 1087 C C . LEU A 1 133 ? -26.133 -14.920 49.481 1.00 54.19 133 LEU A C 1
ATOM 1089 O O . LEU A 1 133 ? -25.754 -13.805 49.828 1.00 54.19 133 LEU A O 1
ATOM 1093 N N . CYS A 1 134 ? -27.007 -15.653 50.162 1.00 46.72 134 CYS A N 1
ATOM 1094 C CA . CYS A 1 134 ? -27.008 -15.810 51.613 1.00 46.72 134 CYS A CA 1
ATOM 1095 C C . CYS A 1 134 ? -27.953 -16.976 51.933 1.00 46.7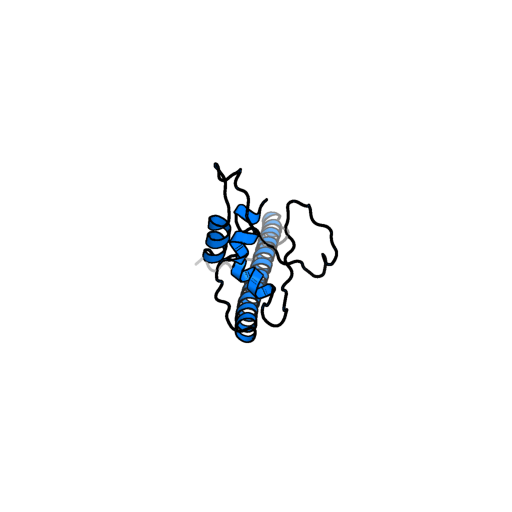2 134 CYS A C 1
ATOM 1097 O O . CYS A 1 134 ? -29.172 -16.814 51.940 1.00 46.72 134 CYS A O 1
ATOM 1099 N N . SER A 1 135 ? -27.366 -18.152 52.128 1.00 39.97 135 SER A N 1
ATOM 1100 C CA . SER A 1 135 ? -27.933 -19.286 52.859 1.00 39.97 135 SER A CA 1
ATOM 1101 C C . SER A 1 135 ? -26.833 -19.819 53.754 1.00 39.97 135 SER A C 1
ATOM 1103 O O . SER A 1 135 ? -25.740 -20.043 53.181 1.00 39.97 135 SER A O 1
#